Protein AF-A0A662EWW3-F1 (afdb_monomer_lite)

Foldseek 3Di:
DDPVVVVVVVVVDDPVRVVVVVVCVVVCVVVVVVVVLVVLVVVPFQAQPQPRHGADPDWDWDWDDDPNDTDIGIHNDPVSVVVVVVVVCVVDPPD

Secondary structure (DSSP, 8-state):
--HHHHHHHGGG--HHHHHHHHHHHHTTHHHHHHHHHHHHHHS---B-TTT-PBP-S--EEEEEEETTEEEEEEESSHHHHHHHHHHHHHHS---

Structure (mmCIF, N/CA/C/O backbone):
data_AF-A0A662EWW3-F1
#
_entry.id   AF-A0A662EWW3-F1
#
loop_
_atom_site.group_PDB
_atom_site.id
_atom_site.type_symbol
_atom_site.label_atom_id
_atom_site.label_alt_id
_atom_site.label_comp_id
_atom_site.label_asym_id
_atom_site.label_entity_id
_atom_site.label_seq_id
_atom_site.pdbx_PDB_ins_code
_atom_site.Cartn_x
_atom_site.Cartn_y
_atom_site.Cartn_z
_atom_site.occupancy
_atom_site.B_iso_or_equiv
_atom_site.auth_seq_id
_atom_site.auth_comp_id
_atom_site.auth_asym_id
_atom_site.auth_atom_id
_atom_site.pdbx_PDB_model_num
ATOM 1 N N . MET A 1 1 ? 0.810 -7.864 -3.504 1.00 63.31 1 MET A N 1
ATOM 2 C CA . MET A 1 1 ? 2.066 -8.184 -4.196 1.00 63.31 1 MET A CA 1
ATOM 3 C C . MET A 1 1 ? 3.211 -7.978 -3.218 1.00 63.31 1 MET A C 1
ATOM 5 O O . MET A 1 1 ? 3.322 -6.885 -2.674 1.00 63.31 1 MET A O 1
ATOM 9 N N . ASN A 1 2 ? 3.975 -9.015 -2.897 1.00 76.44 2 ASN A N 1
ATOM 10 C CA . ASN A 1 2 ? 5.174 -8.914 -2.064 1.00 76.44 2 ASN A CA 1
ATOM 11 C C . ASN A 1 2 ? 6.403 -8.564 -2.929 1.00 76.44 2 ASN A C 1
ATOM 13 O O . ASN A 1 2 ? 6.348 -8.645 -4.154 1.00 76.44 2 ASN A O 1
ATOM 17 N N . ALA A 1 3 ? 7.523 -8.186 -2.306 1.00 84.00 3 ALA A N 1
ATOM 18 C CA . ALA A 1 3 ? 8.723 -7.767 -3.040 1.00 84.00 3 ALA A CA 1
ATOM 19 C C . ALA A 1 3 ? 9.256 -8.839 -4.014 1.00 84.00 3 ALA A C 1
ATOM 21 O O . ALA A 1 3 ? 9.767 -8.502 -5.077 1.00 84.00 3 ALA A O 1
ATOM 22 N N . ARG A 1 4 ? 9.091 -10.132 -3.700 1.00 86.12 4 ARG A N 1
ATOM 23 C CA . ARG A 1 4 ? 9.510 -11.230 -4.589 1.00 86.12 4 ARG A CA 1
ATOM 24 C C . ARG A 1 4 ? 8.604 -11.368 -5.810 1.00 86.12 4 ARG A C 1
ATOM 26 O O . ARG A 1 4 ? 9.087 -11.718 -6.878 1.00 86.12 4 ARG A O 1
ATOM 33 N N . GLU A 1 5 ? 7.313 -11.088 -5.669 1.00 87.12 5 GLU A N 1
ATOM 34 C CA . GLU A 1 5 ? 6.369 -11.072 -6.793 1.00 87.12 5 GLU A CA 1
ATOM 35 C C . GLU A 1 5 ? 6.659 -9.913 -7.757 1.00 87.12 5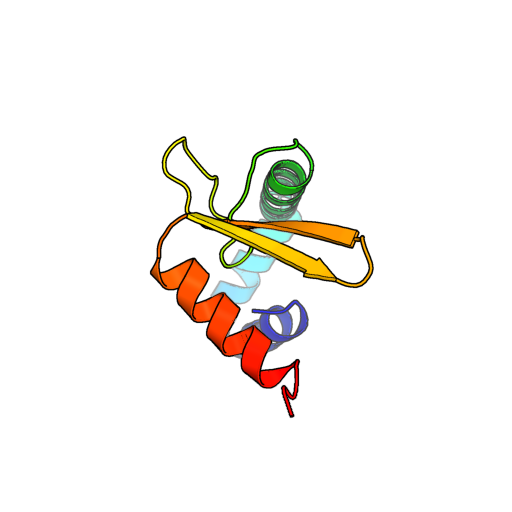 GLU A C 1
ATOM 37 O O . GLU A 1 5 ? 6.499 -10.085 -8.959 1.00 87.12 5 GLU A O 1
ATOM 42 N N . VAL A 1 6 ? 7.161 -8.773 -7.260 1.00 86.25 6 VAL A N 1
ATOM 43 C CA . VAL A 1 6 ? 7.629 -7.662 -8.114 1.00 86.25 6 VAL A CA 1
ATOM 44 C C . VAL A 1 6 ? 8.828 -8.089 -8.961 1.00 86.25 6 VAL A C 1
ATOM 46 O O . VAL A 1 6 ? 8.868 -7.788 -10.146 1.00 86.25 6 VAL A O 1
ATOM 49 N N . ILE A 1 7 ? 9.783 -8.815 -8.371 1.00 89.94 7 ILE A N 1
ATOM 50 C CA . ILE A 1 7 ? 10.968 -9.305 -9.092 1.00 89.94 7 ILE A CA 1
ATOM 51 C C . ILE A 1 7 ? 10.561 -10.317 -10.164 1.00 89.94 7 ILE A C 1
ATOM 53 O O . ILE A 1 7 ? 11.003 -10.206 -11.298 1.00 89.94 7 ILE A O 1
ATOM 57 N N . LYS A 1 8 ? 9.666 -11.256 -9.837 1.00 91.25 8 LYS A N 1
ATOM 58 C CA . LYS A 1 8 ? 9.153 -12.233 -10.811 1.00 91.25 8 LYS A CA 1
ATOM 59 C C . LYS A 1 8 ? 8.381 -11.591 -11.963 1.00 91.25 8 LYS A C 1
ATOM 61 O O . LYS A 1 8 ? 8.374 -12.132 -13.058 1.00 91.25 8 LYS A O 1
ATOM 66 N N . ALA A 1 9 ? 7.731 -10.450 -11.735 1.00 89.81 9 ALA A N 1
ATOM 67 C CA . ALA A 1 9 ? 7.042 -9.731 -12.804 1.00 89.81 9 ALA A CA 1
ATOM 68 C C . ALA A 1 9 ? 8.011 -9.177 -13.866 1.00 89.81 9 ALA A C 1
ATOM 70 O O . ALA A 1 9 ? 7.583 -8.912 -14.983 1.00 89.81 9 ALA A O 1
ATOM 71 N N . LEU A 1 10 ? 9.306 -9.037 -13.554 1.00 92.19 10 LEU A N 1
ATOM 72 C CA . LEU A 1 10 ? 10.309 -8.617 -14.536 1.00 92.19 10 LEU A CA 1
ATOM 73 C C . LEU A 1 10 ? 10.522 -9.672 -15.626 1.00 92.19 10 LEU A C 1
ATOM 75 O O . LEU A 1 10 ? 10.827 -9.308 -16.757 1.00 92.19 10 LEU A O 1
ATOM 79 N N . ASP A 1 11 ? 10.303 -10.953 -15.313 1.00 92.88 11 ASP A N 1
ATOM 80 C CA . ASP A 1 11 ? 10.480 -12.059 -16.262 1.00 92.88 11 ASP A CA 1
ATOM 81 C C . ASP A 1 11 ? 9.449 -12.020 -17.406 1.00 92.88 11 ASP A C 1
ATOM 83 O O . ASP A 1 11 ? 9.647 -12.656 -18.438 1.00 92.88 11 ASP A O 1
ATOM 87 N N . SER A 1 12 ? 8.341 -11.287 -17.236 1.00 93.75 12 SER A N 1
ATOM 88 C CA . SER A 1 12 ? 7.294 -11.145 -18.254 1.00 93.75 12 SER A CA 1
ATOM 89 C C . SER A 1 12 ? 7.398 -9.864 -19.083 1.00 93.75 12 SER A C 1
ATOM 91 O O . SER A 1 12 ? 6.532 -9.639 -19.924 1.00 93.75 12 SER A O 1
ATOM 93 N N . PHE A 1 13 ? 8.387 -9.004 -18.821 1.00 95.06 13 PHE A N 1
ATOM 94 C CA . PHE A 1 13 ? 8.531 -7.718 -19.508 1.00 95.06 13 PHE A CA 1
ATOM 95 C C . PHE A 1 13 ? 9.354 -7.881 -20.782 1.00 95.06 13 PHE A C 1
ATOM 97 O O . PHE A 1 13 ? 10.343 -8.618 -20.810 1.00 95.06 13 PHE A O 1
ATOM 104 N N . ASP A 1 14 ? 8.982 -7.154 -21.832 1.00 95.50 14 ASP A N 1
ATOM 105 C CA . ASP A 1 14 ? 9.800 -7.096 -23.038 1.00 95.50 14 ASP A CA 1
ATOM 106 C C . ASP A 1 14 ? 11.025 -6.172 -22.871 1.00 95.50 14 ASP A C 1
ATOM 108 O O . ASP A 1 14 ? 11.180 -5.431 -21.895 1.00 95.50 14 ASP A O 1
ATOM 112 N N . TYR A 1 15 ? 11.936 -6.208 -23.848 1.00 94.25 15 TYR A N 1
ATOM 113 C CA . TYR A 1 15 ? 13.158 -5.399 -23.829 1.00 94.25 15 TYR A CA 1
ATOM 114 C C . TYR A 1 15 ? 12.888 -3.894 -23.658 1.00 94.25 15 TYR A C 1
ATOM 116 O O . TYR A 1 15 ? 13.631 -3.199 -22.959 1.00 94.25 15 TYR A O 1
ATOM 124 N N . TYR A 1 16 ? 11.843 -3.376 -24.306 1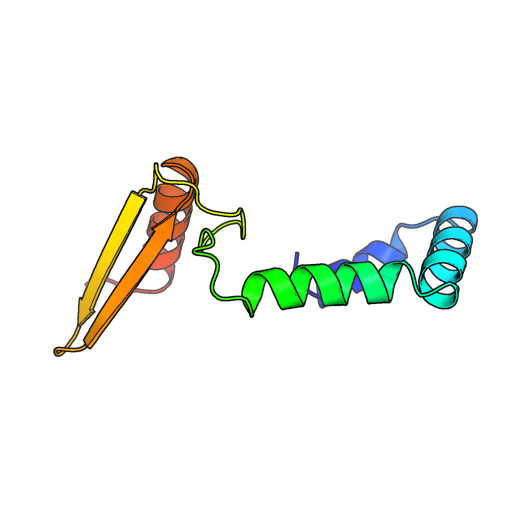.00 94.50 16 TYR A N 1
ATOM 125 C CA . TYR A 1 16 ? 11.520 -1.956 -24.272 1.00 94.50 16 TYR A CA 1
ATOM 126 C C . TYR A 1 16 ? 10.970 -1.553 -22.902 1.00 94.50 16 TYR A C 1
ATOM 128 O O . TYR A 1 16 ? 11.370 -0.524 -22.349 1.00 94.50 16 TYR A O 1
ATOM 136 N N . GLU A 1 17 ? 10.108 -2.383 -22.320 1.00 94.44 17 GLU A N 1
ATOM 137 C CA . GLU A 1 17 ? 9.580 -2.210 -20.970 1.00 94.44 17 GLU A CA 1
ATOM 138 C C . GLU A 1 17 ? 10.690 -2.251 -19.918 1.00 94.44 17 GLU A C 1
ATOM 140 O O . GLU A 1 17 ? 10.750 -1.370 -19.055 1.00 94.44 17 GLU A O 1
ATOM 145 N N . LEU A 1 18 ? 11.622 -3.202 -20.035 1.00 94.12 18 LEU A N 1
ATOM 146 C CA . LEU A 1 18 ? 12.794 -3.291 -19.164 1.00 94.12 18 LEU A CA 1
ATOM 147 C C . LEU A 1 18 ? 13.678 -2.043 -19.280 1.00 94.12 18 LEU A C 1
ATOM 149 O O . LEU A 1 18 ? 14.067 -1.467 -18.263 1.00 94.12 18 LEU A O 1
ATOM 153 N N . LYS A 1 19 ? 13.939 -1.555 -20.500 1.00 94.56 19 LYS A N 1
ATOM 154 C CA . LYS A 1 19 ? 14.718 -0.323 -20.719 1.00 94.56 19 LYS A CA 1
ATOM 155 C C . LYS A 1 19 ? 14.028 0.932 -20.196 1.00 94.56 19 LYS A C 1
ATOM 157 O O . LYS A 1 19 ? 14.688 1.863 -19.732 1.00 94.56 19 LYS A O 1
ATOM 162 N N . LYS A 1 20 ? 12.701 0.987 -20.264 1.00 92.19 20 LYS A N 1
ATOM 163 C CA . LYS A 1 20 ? 11.920 2.081 -19.684 1.00 92.19 20 LYS A CA 1
ATOM 164 C C . LYS A 1 20 ? 11.961 2.040 -18.157 1.00 92.19 20 LYS A C 1
ATOM 166 O O . LYS A 1 20 ? 12.112 3.088 -17.533 1.00 92.19 20 LYS A O 1
ATOM 171 N N . LEU A 1 21 ? 11.867 0.848 -17.569 1.00 90.31 21 LEU A N 1
ATOM 172 C CA . LEU A 1 21 ? 11.970 0.655 -16.126 1.00 90.31 21 LEU A CA 1
ATOM 173 C C . LEU A 1 21 ? 13.360 1.041 -15.601 1.00 90.31 21 LEU A C 1
ATOM 175 O O . LEU A 1 21 ? 13.441 1.752 -14.605 1.00 90.31 21 LEU A O 1
ATOM 179 N N . GLU A 1 22 ? 14.429 0.646 -16.296 1.00 90.69 22 GLU A N 1
ATOM 180 C CA . GLU A 1 22 ? 15.813 1.043 -15.987 1.00 90.69 22 GLU A CA 1
ATOM 181 C C . GLU A 1 22 ? 15.946 2.573 -15.909 1.00 90.69 22 GLU A C 1
ATOM 183 O O . GLU A 1 22 ? 16.399 3.106 -14.900 1.00 90.69 22 GLU A O 1
ATOM 188 N N . LYS A 1 23 ? 15.419 3.305 -16.901 1.00 91.25 23 LYS A N 1
ATOM 189 C CA . LYS A 1 23 ? 15.422 4.779 -16.888 1.00 91.25 23 LYS A CA 1
ATOM 190 C C . LYS A 1 23 ? 14.648 5.386 -15.716 1.00 91.25 23 LYS A C 1
ATOM 192 O O . LYS A 1 23 ? 15.070 6.397 -15.163 1.00 91.25 23 LYS A O 1
ATOM 197 N N . GLU A 1 24 ? 13.500 4.824 -15.344 1.00 86.94 24 GLU A N 1
ATOM 198 C CA . GLU A 1 24 ? 12.717 5.299 -14.189 1.00 86.94 24 GLU A CA 1
ATOM 199 C C . GLU A 1 24 ? 13.436 5.033 -12.852 1.00 86.94 24 GLU A C 1
ATOM 201 O O . GLU A 1 24 ? 13.315 5.814 -11.901 1.00 86.94 24 GLU A O 1
ATOM 206 N N . LEU A 1 25 ? 14.206 3.946 -12.772 1.00 88.62 25 LEU A N 1
ATOM 207 C CA . LEU A 1 25 ? 15.057 3.648 -11.623 1.00 88.62 25 LEU A CA 1
ATOM 208 C C . LEU A 1 25 ? 16.234 4.633 -11.542 1.00 88.62 25 LEU A C 1
ATOM 210 O O . LEU A 1 25 ? 16.435 5.235 -10.483 1.00 88.62 25 LEU A O 1
ATOM 214 N N . ASP A 1 26 ? 16.929 4.869 -12.657 1.00 87.06 26 ASP A N 1
ATOM 215 C CA . ASP A 1 26 ? 18.088 5.770 -12.744 1.00 87.06 26 ASP A CA 1
ATOM 216 C C . ASP A 1 26 ? 17.721 7.236 -12.491 1.00 87.06 26 ASP A C 1
ATOM 218 O O . ASP A 1 26 ? 18.407 7.949 -11.758 1.00 87.06 26 ASP A O 1
ATOM 222 N N . ASN A 1 27 ? 16.581 7.688 -13.021 1.00 86.50 27 ASN A N 1
ATOM 223 C CA . ASN A 1 27 ? 16.102 9.059 -12.831 1.00 86.50 27 ASN A CA 1
ATOM 224 C C . ASN A 1 27 ? 15.599 9.327 -11.398 1.00 86.50 27 ASN A C 1
ATOM 226 O O . ASN A 1 27 ? 15.156 10.437 -11.081 1.00 86.50 27 ASN A O 1
ATOM 230 N N . GLY A 1 28 ? 15.611 8.315 -10.522 1.00 81.62 28 GLY A N 1
ATOM 231 C CA . GLY A 1 28 ? 15.195 8.420 -9.126 1.00 81.62 28 GLY A CA 1
ATOM 232 C C . GLY A 1 28 ? 13.699 8.687 -8.933 1.00 81.62 28 GLY A C 1
ATOM 233 O O . GLY A 1 28 ? 13.256 8.895 -7.798 1.00 81.62 28 GLY A O 1
ATOM 234 N N . SER A 1 29 ? 12.893 8.672 -10.001 1.00 82.88 29 SER A N 1
ATOM 235 C CA . SER A 1 29 ? 11.437 8.846 -9.934 1.00 82.88 29 SER A CA 1
ATOM 236 C C . SER A 1 29 ? 10.799 7.714 -9.129 1.00 82.88 29 SER A C 1
ATOM 238 O O . SER A 1 29 ? 9.931 7.964 -8.284 1.00 82.88 29 SER A O 1
ATOM 240 N N . PHE A 1 30 ? 11.288 6.485 -9.322 1.00 84.56 30 PHE A N 1
ATOM 241 C CA . PHE A 1 30 ? 10.864 5.313 -8.565 1.00 84.56 30 PHE A CA 1
ATOM 242 C C . PHE A 1 30 ? 11.177 5.461 -7.073 1.00 84.56 30 PHE A C 1
ATOM 244 O O . PHE A 1 30 ? 10.287 5.309 -6.233 1.00 84.56 30 PHE A O 1
ATOM 251 N N . ARG A 1 31 ? 12.414 5.852 -6.736 1.00 84.31 31 ARG A N 1
ATOM 252 C CA . ARG A 1 31 ? 12.850 6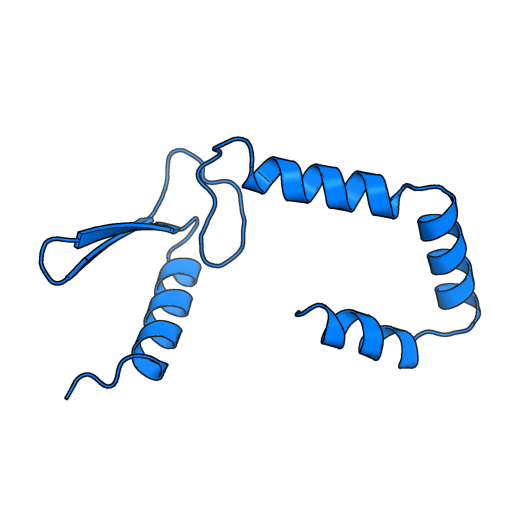.064 -5.348 1.00 84.31 31 ARG A CA 1
ATOM 253 C C . ARG A 1 31 ? 12.015 7.136 -4.646 1.00 84.31 31 ARG A C 1
ATOM 255 O O . ARG A 1 31 ? 11.507 6.891 -3.556 1.00 84.31 31 ARG A O 1
ATOM 262 N N . ARG A 1 32 ? 11.771 8.278 -5.297 1.00 86.25 32 ARG A N 1
ATOM 263 C CA . ARG A 1 32 ? 10.914 9.349 -4.752 1.00 86.25 32 ARG A CA 1
ATOM 264 C C . ARG A 1 32 ? 9.474 8.886 -4.519 1.00 86.25 32 ARG A C 1
ATOM 266 O O . ARG A 1 32 ? 8.859 9.265 -3.524 1.00 86.25 32 ARG A O 1
ATOM 273 N N . ARG A 1 33 ? 8.910 8.072 -5.421 1.00 85.38 33 ARG A N 1
ATOM 274 C CA . ARG A 1 33 ? 7.567 7.489 -5.239 1.00 85.38 33 ARG A CA 1
ATOM 275 C C . ARG A 1 33 ? 7.532 6.501 -4.075 1.00 85.38 33 ARG A C 1
ATOM 277 O O . ARG A 1 33 ? 6.562 6.518 -3.317 1.00 85.3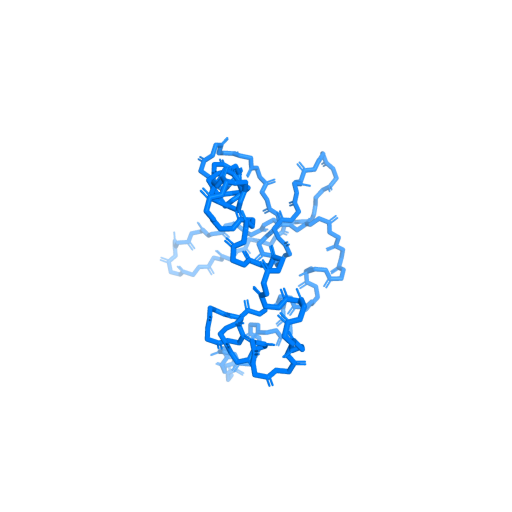8 33 ARG A O 1
ATOM 284 N N . LEU A 1 34 ? 8.570 5.679 -3.925 1.00 87.25 34 LEU A N 1
ATOM 285 C CA . LEU A 1 34 ? 8.708 4.742 -2.813 1.00 87.25 34 LEU A CA 1
ATOM 286 C C . LEU A 1 34 ? 8.780 5.492 -1.477 1.00 87.25 34 LEU A C 1
ATOM 288 O O . LEU A 1 34 ? 7.950 5.248 -0.608 1.00 87.25 34 LEU A O 1
ATOM 292 N N . GLU A 1 35 ? 9.681 6.468 -1.355 1.00 85.19 35 GLU A N 1
ATOM 293 C CA . GLU A 1 35 ? 9.843 7.306 -0.158 1.00 85.19 35 GLU A CA 1
ATOM 294 C C . GLU A 1 35 ? 8.562 8.077 0.182 1.00 85.19 35 GLU A C 1
ATOM 296 O O . GLU A 1 35 ? 8.144 8.107 1.336 1.00 85.19 35 GLU A O 1
ATOM 301 N N . LYS A 1 36 ? 7.869 8.644 -0.816 1.00 83.12 36 LYS A N 1
ATOM 302 C CA . LYS A 1 36 ? 6.574 9.311 -0.605 1.00 83.12 36 LYS A CA 1
ATOM 303 C C . LYS A 1 36 ? 5.517 8.352 -0.065 1.00 83.12 36 LYS A C 1
ATOM 305 O O . LYS A 1 36 ? 4.680 8.766 0.729 1.00 83.12 36 LYS A O 1
ATOM 310 N N . ASN A 1 37 ? 5.502 7.101 -0.521 1.00 80.31 37 ASN A N 1
ATOM 311 C CA . ASN A 1 37 ? 4.558 6.117 -0.008 1.00 80.31 37 ASN A CA 1
ATOM 312 C C . ASN A 1 37 ? 4.944 5.663 1.398 1.00 80.31 37 ASN A C 1
ATOM 314 O O . ASN A 1 37 ? 4.060 5.656 2.240 1.00 80.31 37 ASN A O 1
ATOM 318 N N . ILE A 1 38 ? 6.224 5.394 1.677 1.00 82.31 38 ILE A N 1
ATOM 319 C CA . ILE A 1 38 ? 6.721 5.080 3.028 1.00 82.31 38 ILE A CA 1
ATOM 320 C C . ILE A 1 38 ? 6.345 6.196 4.010 1.00 82.31 38 ILE A C 1
ATOM 322 O O . ILE A 1 38 ? 5.698 5.922 5.014 1.00 82.31 38 ILE A O 1
ATOM 326 N N . LYS A 1 39 ? 6.591 7.463 3.655 1.00 75.88 39 LYS A N 1
ATOM 327 C CA . LYS A 1 39 ? 6.194 8.612 4.482 1.00 75.88 39 LYS A CA 1
ATOM 328 C C . LYS A 1 39 ? 4.694 8.676 4.766 1.00 75.88 39 LYS A C 1
ATOM 330 O O . LYS A 1 39 ? 4.305 9.061 5.856 1.00 75.88 39 LYS A O 1
ATOM 335 N N . LYS A 1 40 ? 3.819 8.241 3.848 1.00 66.75 40 LYS A N 1
ATOM 336 C CA . LYS A 1 40 ? 2.372 8.148 4.144 1.00 66.75 40 LYS A CA 1
ATOM 337 C C . LYS A 1 40 ? 2.050 7.127 5.238 1.00 66.75 40 LYS A C 1
ATOM 339 O O . LYS A 1 40 ? 1.032 7.294 5.903 1.00 66.75 40 LYS A O 1
ATOM 344 N N . PHE A 1 41 ? 2.862 6.080 5.383 1.00 64.50 41 PHE A N 1
ATOM 345 C CA . PHE A 1 41 ? 2.740 5.115 6.476 1.00 64.50 41 PHE A CA 1
ATOM 346 C C . PHE A 1 41 ? 3.345 5.660 7.780 1.00 64.50 41 PHE A C 1
ATOM 348 O O . PHE A 1 41 ? 2.840 5.341 8.852 1.00 64.50 41 PHE A O 1
ATOM 355 N N . GLU A 1 42 ? 4.390 6.487 7.694 1.00 66.94 42 GLU A N 1
ATOM 356 C CA . GLU A 1 42 ? 5.107 7.043 8.852 1.00 66.94 42 GLU A CA 1
ATOM 357 C C . GLU A 1 42 ? 4.438 8.296 9.453 1.00 66.94 42 GLU A C 1
ATOM 359 O O . GLU A 1 42 ? 4.394 8.431 10.673 1.00 66.94 42 GLU A O 1
ATOM 364 N N . ASP A 1 43 ? 3.843 9.174 8.635 1.00 59.00 43 ASP A N 1
ATOM 365 C CA . ASP A 1 43 ? 3.301 10.489 9.039 1.00 59.00 43 ASP A CA 1
ATOM 366 C C . ASP A 1 43 ? 1.960 10.423 9.815 1.00 59.00 43 ASP A C 1
ATOM 368 O O . ASP A 1 43 ? 1.162 11.361 9.804 1.00 59.00 43 ASP A O 1
ATOM 372 N N . GLY A 1 44 ? 1.660 9.315 10.498 1.00 56.34 44 GLY A N 1
ATOM 373 C CA . GLY A 1 44 ? 0.550 9.234 11.459 1.00 56.34 44 GLY A CA 1
ATOM 374 C C . GLY A 1 44 ? -0.861 9.363 10.869 1.00 56.34 44 GLY A C 1
ATOM 375 O O . GLY A 1 44 ? -1.837 9.481 11.617 1.00 56.34 44 GLY A O 1
ATOM 376 N N . LYS A 1 45 ? -1.016 9.317 9.540 1.00 57.25 45 LYS A N 1
ATOM 377 C CA . LYS A 1 45 ? -2.342 9.222 8.926 1.00 57.25 45 LYS A CA 1
ATOM 378 C C . LYS A 1 45 ? -2.934 7.858 9.243 1.00 57.25 45 LYS A C 1
ATOM 380 O O . LYS A 1 45 ? -2.325 6.821 8.998 1.00 57.25 45 LYS A O 1
ATOM 385 N N . LYS A 1 46 ? -4.156 7.874 9.772 1.00 73.19 46 LYS A N 1
ATOM 386 C CA . LYS A 1 46 ? -4.988 6.684 9.923 1.00 73.19 46 LYS A CA 1
ATOM 387 C C . LYS A 1 46 ? -5.159 6.079 8.533 1.00 73.19 46 LYS A C 1
ATOM 389 O O . LYS A 1 46 ? -5.790 6.674 7.667 1.00 73.19 46 LYS A O 1
ATOM 394 N N . ILE A 1 47 ? -4.518 4.946 8.291 1.00 81.81 47 ILE A N 1
ATOM 395 C CA . ILE A 1 47 ? -4.586 4.217 7.027 1.00 81.81 47 ILE A CA 1
ATOM 396 C C . ILE A 1 47 ? -5.396 2.947 7.221 1.00 81.81 47 ILE A C 1
ATOM 398 O O . ILE A 1 47 ? -5.418 2.356 8.300 1.00 81.81 47 ILE A O 1
ATOM 402 N N . CYS A 1 48 ? -6.048 2.505 6.153 1.00 87.25 48 CYS A N 1
ATOM 403 C CA . CYS A 1 48 ? -6.702 1.215 6.159 1.00 87.25 48 CYS A CA 1
ATOM 404 C C . CYS A 1 48 ? -5.651 0.112 6.318 1.00 87.25 48 CYS A C 1
ATOM 406 O O . CYS A 1 48 ? -4.786 -0.042 5.455 1.00 87.25 48 CYS A O 1
ATOM 408 N N . VAL A 1 49 ? -5.772 -0.703 7.367 1.00 85.88 49 VAL A N 1
ATOM 409 C CA . VAL A 1 49 ? -4.869 -1.849 7.602 1.00 85.88 49 VAL A CA 1
ATOM 410 C C . VAL A 1 49 ? -4.909 -2.902 6.487 1.00 85.88 49 VAL A C 1
ATOM 412 O O . VAL A 1 49 ? -3.970 -3.682 6.356 1.00 85.88 49 VAL A O 1
ATOM 415 N N . THR A 1 50 ? -5.969 -2.932 5.674 1.00 89.94 50 THR A N 1
ATOM 416 C CA . THR A 1 50 ? -6.129 -3.912 4.590 1.00 89.94 50 THR A CA 1
ATOM 417 C C . THR A 1 50 ? -5.516 -3.442 3.275 1.00 89.94 50 THR A C 1
ATOM 419 O O . THR A 1 50 ? -4.794 -4.203 2.636 1.00 89.94 50 THR A O 1
ATOM 422 N N . CYS A 1 51 ? -5.804 -2.210 2.845 1.00 88.12 51 CYS A N 1
ATOM 423 C CA . CYS A 1 51 ? -5.448 -1.731 1.503 1.00 88.12 51 CYS A CA 1
ATOM 424 C C . CYS A 1 51 ? -4.485 -0.532 1.485 1.00 88.12 51 CYS A C 1
ATOM 426 O O . CYS A 1 51 ? -4.069 -0.110 0.411 1.00 88.12 51 CYS A O 1
ATOM 428 N N . GLY A 1 52 ? -4.146 0.043 2.644 1.00 83.69 52 GLY A N 1
ATOM 429 C CA . GLY A 1 52 ? -3.255 1.204 2.749 1.00 83.69 52 GLY A CA 1
ATOM 430 C C . GLY A 1 52 ? -3.863 2.532 2.284 1.00 83.69 52 GLY A C 1
ATOM 431 O O . GLY A 1 52 ? -3.158 3.538 2.229 1.00 83.69 52 GLY A O 1
ATOM 432 N N . SER A 1 53 ? -5.159 2.567 1.956 1.00 84.19 53 SER A N 1
ATOM 433 C CA . SER A 1 53 ? -5.852 3.818 1.621 1.00 84.19 53 SER A CA 1
ATOM 434 C C . SER A 1 53 ? -5.892 4.759 2.825 1.00 84.19 53 SER A C 1
ATOM 436 O O . SER A 1 53 ? -6.058 4.312 3.960 1.00 84.19 53 SER A O 1
ATOM 438 N N . SER A 1 54 ? -5.780 6.065 2.575 1.00 82.00 54 SER A N 1
ATOM 439 C CA . SER A 1 54 ? -5.965 7.089 3.611 1.00 82.00 54 SER A CA 1
ATOM 440 C C . SER A 1 54 ? -7.393 7.016 4.154 1.00 82.00 54 SER A C 1
ATOM 442 O O . SER A 1 54 ? -8.342 6.986 3.371 1.00 82.00 54 SER A O 1
ATOM 444 N N . LEU A 1 55 ? -7.554 6.993 5.475 1.00 78.88 55 LEU A N 1
ATOM 445 C CA . LEU A 1 55 ? -8.864 7.050 6.115 1.00 78.88 55 LEU A CA 1
ATOM 446 C C . LEU A 1 55 ? -9.293 8.513 6.250 1.00 78.88 55 LEU A C 1
ATOM 448 O O . LEU A 1 55 ? -8.569 9.324 6.825 1.00 78.88 55 LEU A O 1
ATOM 452 N N . ASN A 1 56 ? -10.471 8.830 5.715 1.00 70.81 56 ASN A N 1
ATOM 453 C CA . ASN A 1 56 ? -11.212 10.054 6.030 1.00 70.81 56 ASN A CA 1
ATOM 454 C C . ASN A 1 56 ? -12.156 9.779 7.225 1.00 70.81 56 ASN A C 1
ATOM 456 O O . ASN A 1 56 ? -12.136 8.687 7.794 1.00 70.81 56 ASN A O 1
ATOM 460 N N . ASP A 1 57 ? -13.008 10.736 7.606 1.00 63.62 57 ASP A N 1
ATOM 461 C CA . ASP A 1 57 ? -13.852 10.648 8.816 1.00 63.62 57 ASP A CA 1
ATOM 462 C C . ASP A 1 57 ? -14.791 9.427 8.871 1.00 63.62 57 ASP A C 1
ATOM 464 O O . ASP A 1 57 ? -15.131 8.950 9.955 1.00 63.62 57 ASP A O 1
ATOM 468 N N . LYS A 1 58 ? -15.182 8.870 7.716 1.00 59.28 58 LYS A N 1
ATOM 469 C CA . LYS A 1 58 ? -15.972 7.633 7.635 1.00 59.28 58 LYS A CA 1
ATOM 470 C C . LYS A 1 58 ? -15.048 6.419 7.619 1.00 59.28 58 LYS A C 1
ATOM 472 O O . LYS A 1 58 ? -14.467 6.082 6.591 1.00 59.28 58 LYS A O 1
ATOM 477 N N . LYS A 1 59 ? -14.941 5.759 8.769 1.00 77.00 59 LYS A N 1
ATOM 478 C CA . LYS A 1 59 ? -14.092 4.585 8.985 1.00 77.00 59 LYS A CA 1
ATOM 479 C C . LYS A 1 59 ? -14.848 3.499 9.737 1.00 77.00 59 LYS A C 1
ATOM 481 O O . LYS A 1 59 ? -15.616 3.792 10.650 1.00 77.00 59 LYS A O 1
ATOM 486 N N . PHE A 1 60 ? -14.576 2.249 9.383 1.00 86.62 60 PHE A N 1
ATOM 487 C CA . PHE A 1 60 ? -14.937 1.099 10.206 1.00 86.62 60 PHE A CA 1
ATOM 488 C C . PHE A 1 60 ? -13.764 0.793 11.132 1.00 86.62 60 PHE A C 1
ATOM 490 O O . PHE A 1 60 ? -12.612 0.850 10.702 1.00 86.62 60 PHE A O 1
ATOM 497 N N . SER A 1 61 ? -14.029 0.476 12.395 1.00 86.62 61 SER A N 1
ATOM 498 C CA . SER A 1 61 ? -12.994 0.093 13.352 1.00 86.62 61 SER A CA 1
ATOM 499 C C . SER A 1 61 ? -13.300 -1.270 13.956 1.00 86.62 61 SER A C 1
ATOM 501 O O . SER A 1 61 ? -14.431 -1.566 14.331 1.00 86.62 61 SER A O 1
ATOM 503 N N . LEU A 1 62 ? -12.266 -2.099 14.058 1.00 88.25 62 LEU A N 1
ATOM 504 C CA . LEU A 1 62 ? -12.290 -3.344 14.807 1.00 88.25 62 LEU A CA 1
ATOM 505 C C . LEU A 1 62 ? -11.371 -3.182 16.011 1.00 88.25 62 LEU A C 1
ATOM 507 O O . LEU A 1 62 ? -10.180 -2.901 15.865 1.00 88.25 62 LEU A O 1
ATOM 511 N N . VAL A 1 63 ? -11.929 -3.363 17.201 1.00 88.00 63 VAL A N 1
ATOM 512 C CA . VAL A 1 63 ? -11.165 -3.413 18.444 1.00 88.00 63 VAL A CA 1
ATOM 513 C C . VAL A 1 63 ? -10.948 -4.878 18.791 1.00 88.00 63 VAL A C 1
ATOM 515 O O . VAL A 1 63 ? -11.908 -5.624 18.954 1.00 88.00 63 VAL A O 1
ATOM 518 N N . ILE A 1 64 ? -9.685 -5.280 18.890 1.00 85.44 64 ILE A N 1
ATOM 519 C CA . ILE A 1 64 ? -9.278 -6.616 19.318 1.00 85.44 64 ILE A CA 1
ATOM 520 C C . ILE A 1 64 ? -8.709 -6.481 20.723 1.00 85.44 64 ILE A C 1
ATOM 522 O O . ILE A 1 64 ? -7.719 -5.774 20.932 1.00 85.44 64 ILE A O 1
ATOM 526 N N . GLU A 1 65 ? -9.335 -7.163 21.672 1.00 87.56 65 GLU A N 1
ATOM 527 C CA . GLU A 1 65 ? -8.884 -7.224 23.055 1.00 87.56 65 GLU A CA 1
ATOM 528 C C . GLU A 1 65 ? -8.456 -8.650 23.401 1.00 87.56 65 GLU A C 1
ATOM 530 O O . GLU A 1 65 ? -9.201 -9.604 23.188 1.00 87.56 65 GLU A O 1
ATOM 535 N N . TYR A 1 66 ? -7.235 -8.806 23.908 1.00 81.88 66 TYR A N 1
ATOM 536 C CA . TYR A 1 66 ? -6.707 -10.099 24.331 1.00 81.88 66 TYR A CA 1
ATOM 537 C C . TYR A 1 66 ? -5.754 -9.932 25.511 1.00 81.88 66 TYR A C 1
ATOM 539 O O . TYR A 1 66 ? -4.772 -9.199 25.414 1.00 81.88 66 TYR A O 1
ATOM 547 N N . ARG A 1 67 ? -6.026 -10.632 26.622 1.00 85.81 67 ARG A N 1
ATOM 548 C CA . ARG A 1 67 ? -5.213 -10.595 27.858 1.00 85.81 67 ARG A CA 1
ATOM 549 C C . ARG A 1 67 ? -4.890 -9.166 28.332 1.00 85.81 67 ARG A C 1
ATOM 551 O O . ARG A 1 67 ? -3.756 -8.875 28.699 1.00 85.81 67 ARG A O 1
ATOM 558 N N . GLY A 1 68 ? -5.870 -8.262 28.265 1.00 83.38 68 GLY A N 1
ATOM 559 C CA . GLY A 1 68 ? -5.708 -6.855 28.652 1.00 83.38 68 GLY A CA 1
ATOM 560 C C . GLY A 1 68 ? -4.954 -5.981 27.640 1.00 83.38 68 GLY A C 1
ATOM 561 O O . GLY A 1 68 ? -4.786 -4.787 27.870 1.00 83.38 68 GLY A O 1
ATOM 562 N N . MET A 1 69 ? -4.518 -6.532 26.502 1.00 76.56 69 MET A N 1
ATOM 563 C CA . MET A 1 69 ? -3.984 -5.749 25.389 1.00 76.56 69 MET A CA 1
ATOM 564 C C . MET A 1 69 ? -5.106 -5.378 24.426 1.00 76.56 69 MET A C 1
ATOM 566 O O . MET A 1 69 ? -5.781 -6.253 23.885 1.00 76.56 69 MET A O 1
ATOM 570 N N . LYS A 1 70 ? -5.252 -4.079 24.161 1.00 83.00 70 LYS A N 1
ATOM 571 C CA . LYS A 1 70 ? -6.220 -3.534 23.208 1.00 83.00 70 LYS A CA 1
ATOM 572 C C . LYS A 1 70 ? -5.503 -3.045 21.954 1.00 83.00 70 LYS A C 1
ATOM 574 O O . LYS A 1 70 ? -4.661 -2.152 22.025 1.00 83.00 70 LYS A O 1
ATOM 579 N N . LYS A 1 71 ? -5.851 -3.608 20.797 1.00 82.62 71 LYS A N 1
ATOM 580 C CA . LYS A 1 71 ? -5.408 -3.126 19.483 1.00 82.62 71 LYS A CA 1
ATOM 581 C C . LYS A 1 71 ? -6.607 -2.682 18.660 1.00 82.62 71 LYS A C 1
ATOM 583 O O . LYS A 1 71 ? -7.628 -3.360 18.630 1.00 82.62 71 LYS A O 1
ATOM 588 N N . THR A 1 72 ? -6.459 -1.562 17.964 1.00 84.00 72 THR A N 1
ATOM 589 C CA . THR A 1 72 ? -7.491 -1.028 17.072 1.00 84.00 72 THR A CA 1
ATOM 590 C C . THR A 1 72 ? -7.002 -1.121 15.636 1.0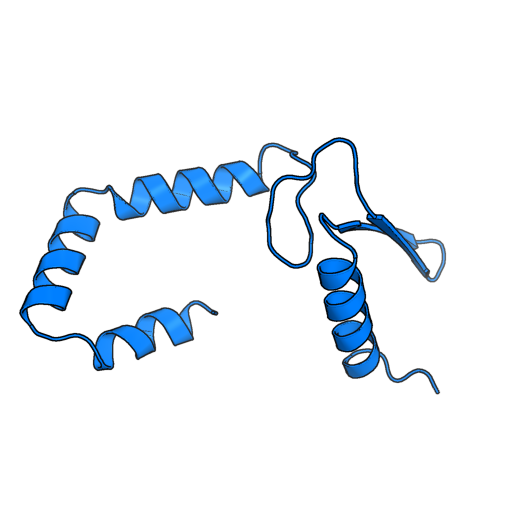0 84.00 72 THR A C 1
ATOM 592 O O . THR A 1 72 ? -5.933 -0.612 15.311 1.00 84.00 72 THR A O 1
ATOM 595 N N . ALA A 1 73 ? -7.796 -1.757 14.785 1.00 87.88 73 ALA A N 1
ATOM 596 C CA . ALA A 1 73 ? -7.618 -1.782 13.343 1.00 87.88 73 ALA A CA 1
ATOM 597 C C . ALA A 1 73 ? -8.688 -0.890 12.699 1.00 87.88 73 ALA A C 1
ATOM 599 O O . ALA A 1 73 ? -9.858 -0.974 13.070 1.00 87.88 73 ALA A O 1
ATOM 600 N N . GLU A 1 74 ? -8.307 -0.028 11.758 1.00 89.50 74 GLU A N 1
ATOM 601 C CA . GLU A 1 74 ? -9.237 0.870 11.063 1.00 89.50 74 GLU A CA 1
ATOM 602 C C . GLU A 1 74 ? -9.279 0.558 9.551 1.00 89.50 74 GLU A C 1
ATOM 604 O O . GLU A 1 74 ? -8.270 0.190 8.942 1.00 89.50 74 GLU A O 1
ATOM 609 N N . PHE A 1 75 ? -10.458 0.694 8.935 1.00 91.62 75 PHE A N 1
ATOM 610 C CA . PHE A 1 75 ? -10.742 0.275 7.560 1.00 91.62 75 PHE A CA 1
ATOM 611 C C . PHE A 1 75 ? -11.499 1.352 6.781 1.00 91.62 75 PHE A C 1
ATOM 613 O O . PHE A 1 75 ? -12.390 2.009 7.320 1.00 91.62 75 PHE A O 1
ATOM 620 N N . CYS A 1 76 ? -11.156 1.514 5.498 1.00 89.69 76 CYS A N 1
ATOM 621 C CA . CYS A 1 76 ? -11.750 2.542 4.635 1.00 89.69 76 CYS A CA 1
ATOM 622 C C . CYS A 1 76 ? -13.141 2.164 4.111 1.00 89.69 76 CYS A C 1
ATOM 624 O O . CYS A 1 76 ? -13.910 3.041 3.739 1.00 89.69 76 CYS A O 1
ATOM 626 N N . ALA A 1 77 ? -13.452 0.869 4.060 1.00 90.19 77 ALA A N 1
ATOM 627 C CA . ALA A 1 77 ? -14.706 0.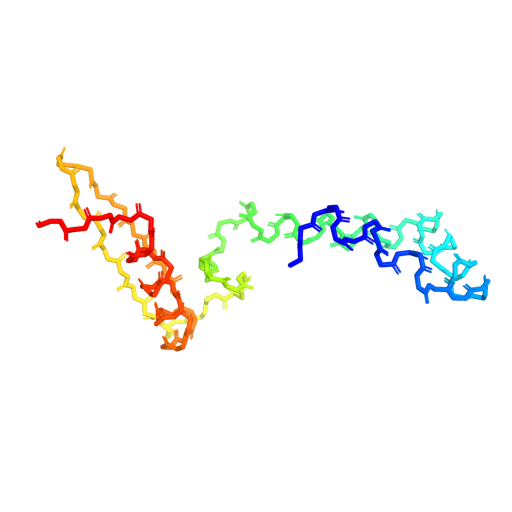326 3.551 1.00 90.19 77 ALA A CA 1
ATOM 628 C C . ALA A 1 77 ? -15.036 -0.996 4.255 1.00 90.19 77 ALA A C 1
ATOM 630 O O . ALA A 1 77 ? -14.145 -1.631 4.831 1.00 90.19 77 ALA A O 1
ATOM 631 N N . ILE A 1 78 ? -16.300 -1.415 4.169 1.00 92.00 78 ILE A N 1
ATOM 632 C CA . ILE A 1 78 ? -16.770 -2.683 4.735 1.00 92.00 78 ILE A CA 1
ATOM 633 C C . ILE A 1 78 ? -16.057 -3.883 4.097 1.00 92.00 78 ILE A C 1
ATOM 635 O O . ILE A 1 78 ? -15.556 -4.732 4.824 1.00 92.00 78 ILE A O 1
ATOM 639 N N . ASP A 1 79 ? -15.836 -3.869 2.781 1.00 92.75 79 ASP A N 1
ATOM 640 C CA . ASP A 1 79 ? -15.099 -4.914 2.055 1.00 92.75 79 ASP A CA 1
ATOM 641 C C . ASP A 1 79 ? -13.680 -5.118 2.614 1.00 92.75 79 ASP A C 1
ATOM 643 O O . ASP A 1 79 ? -13.172 -6.236 2.718 1.00 92.75 79 ASP A O 1
ATOM 647 N N . CYS A 1 80 ? -13.024 -4.025 3.026 1.00 92.62 80 CYS A N 1
ATOM 648 C CA . CYS A 1 80 ? -11.696 -4.084 3.634 1.00 92.62 80 CYS A CA 1
ATOM 649 C C . CYS A 1 80 ? -11.724 -4.729 5.026 1.00 92.62 80 CYS A C 1
ATOM 651 O O . CYS A 1 80 ? -10.763 -5.414 5.387 1.00 92.62 80 CYS A O 1
ATOM 653 N N . LEU A 1 81 ? -12.794 -4.515 5.797 1.00 92.19 81 LEU A N 1
ATOM 654 C CA . LEU A 1 81 ? -13.022 -5.178 7.081 1.00 92.19 81 LEU A CA 1
ATOM 655 C C . LEU A 1 81 ? -13.336 -6.668 6.879 1.00 92.19 81 LEU A C 1
ATOM 657 O O . LEU A 1 81 ? -12.729 -7.512 7.535 1.00 92.19 81 LEU A O 1
ATOM 661 N N . GLU A 1 82 ? -14.231 -7.008 5.953 1.00 93.38 82 GLU A N 1
ATOM 662 C CA . GLU A 1 82 ? -14.612 -8.395 5.660 1.00 93.38 82 GLU A CA 1
ATOM 663 C C . GLU A 1 82 ? -13.416 -9.230 5.204 1.00 93.38 82 GLU A C 1
ATOM 665 O O . GLU A 1 82 ? -13.164 -10.314 5.738 1.00 93.38 82 GLU A O 1
ATOM 670 N N . TYR A 1 83 ? -12.614 -8.691 4.281 1.00 93.69 83 TYR A N 1
ATOM 671 C CA . TYR A 1 83 ? -11.383 -9.334 3.833 1.00 93.69 83 TYR A CA 1
ATOM 672 C C . TYR A 1 83 ? -10.417 -9.593 4.996 1.00 93.69 83 TYR A C 1
ATOM 674 O O . TYR A 1 83 ? -9.804 -10.663 5.090 1.00 93.69 83 TYR A O 1
ATOM 682 N N . PHE A 1 84 ? -10.284 -8.623 5.904 1.00 91.75 84 PHE A N 1
ATOM 683 C CA . PHE A 1 84 ? -9.429 -8.750 7.078 1.00 91.75 84 PHE A CA 1
ATOM 684 C C . PHE A 1 84 ? -9.926 -9.843 8.031 1.00 91.75 84 PHE A C 1
ATOM 686 O O . PHE A 1 84 ? -9.141 -10.700 8.441 1.00 91.75 84 PHE A O 1
ATOM 693 N N . LEU A 1 85 ? -11.228 -9.876 8.330 1.00 90.81 85 LEU A N 1
ATOM 694 C CA . LEU A 1 85 ? -11.842 -10.911 9.167 1.00 90.81 85 LEU A CA 1
ATOM 695 C C . LEU A 1 85 ? -11.691 -12.308 8.552 1.00 90.81 85 LEU A C 1
ATOM 697 O O . LEU A 1 85 ? -11.338 -13.257 9.254 1.00 90.81 85 LEU A O 1
ATOM 701 N N . ALA A 1 86 ? -11.894 -12.437 7.238 1.00 91.00 86 ALA A N 1
ATOM 702 C CA . ALA A 1 86 ? -11.712 -13.696 6.521 1.00 91.00 86 ALA A CA 1
ATOM 703 C C . ALA A 1 86 ? -10.267 -14.209 6.614 1.00 91.00 86 ALA A C 1
ATOM 705 O O . ALA A 1 86 ? -10.043 -15.413 6.754 1.00 91.00 86 ALA A O 1
ATOM 706 N N . LYS A 1 87 ? -9.275 -13.309 6.580 1.00 87.50 87 LYS A N 1
ATOM 707 C CA . LYS A 1 87 ? -7.874 -13.676 6.819 1.00 87.50 87 LYS A CA 1
ATOM 708 C C . LYS A 1 87 ? -7.597 -14.038 8.272 1.00 87.50 87 LYS A C 1
ATOM 710 O O . LYS A 1 87 ? -6.905 -15.025 8.499 1.00 87.50 87 LYS A O 1
ATOM 715 N N . MET A 1 88 ? -8.145 -13.307 9.242 1.00 84.44 88 MET A N 1
ATOM 716 C CA . MET A 1 88 ? -7.947 -13.632 10.659 1.00 84.44 88 MET A CA 1
ATOM 717 C C . MET A 1 88 ? -8.456 -15.030 11.013 1.00 84.44 88 MET A C 1
ATOM 719 O O . MET A 1 88 ? -7.738 -15.771 11.675 1.00 84.44 88 MET A O 1
ATOM 723 N N . LYS A 1 89 ? -9.625 -15.438 10.501 1.00 79.25 89 LYS A N 1
ATOM 724 C CA . LYS A 1 89 ? -10.177 -16.793 10.708 1.00 79.25 89 LYS A CA 1
ATOM 725 C C . LYS A 1 89 ? -9.280 -17.922 10.183 1.00 79.25 89 LYS A C 1
ATOM 727 O O . LYS A 1 89 ? -9.394 -19.051 10.635 1.00 79.25 89 LYS A O 1
ATOM 732 N N . LYS A 1 90 ? -8.397 -17.640 9.219 1.00 75.12 90 LYS A N 1
ATOM 733 C CA . LYS A 1 90 ? -7.426 -18.624 8.708 1.00 75.12 90 LYS A CA 1
ATOM 734 C C . LYS A 1 90 ? -6.174 -18.730 9.578 1.00 75.12 90 LYS A C 1
ATOM 736 O O . LYS A 1 90 ? -5.478 -19.734 9.511 1.00 75.12 90 LYS A O 1
ATOM 741 N N . VAL A 1 91 ? -5.867 -17.682 10.340 1.00 66.81 91 VAL A N 1
ATOM 742 C CA . VAL A 1 91 ? -4.663 -17.588 11.180 1.00 66.81 91 VAL A CA 1
ATOM 743 C C . VAL A 1 91 ? -4.966 -18.000 12.619 1.00 66.81 91 VAL A C 1
ATOM 745 O O . VAL A 1 91 ? -4.133 -18.620 13.272 1.00 66.81 91 VAL A O 1
ATOM 748 N N . VAL A 1 92 ? -6.166 -17.689 13.102 1.00 62.50 92 VAL A N 1
ATOM 749 C CA . VAL A 1 92 ? -6.652 -18.071 14.425 1.00 62.50 92 VAL A CA 1
ATOM 750 C C . VAL A 1 92 ? -7.571 -19.276 14.248 1.00 62.50 92 VAL A C 1
ATOM 752 O O . VAL A 1 92 ? -8.702 -19.119 13.793 1.00 62.50 92 VAL A O 1
ATOM 755 N N . LYS A 1 93 ? -7.095 -20.480 14.597 1.00 51.41 93 LYS A N 1
ATOM 756 C CA . LYS A 1 93 ? -8.005 -21.586 14.920 1.00 51.41 93 LYS A CA 1
ATOM 757 C C . LYS A 1 93 ? -8.758 -21.166 16.178 1.00 51.41 93 LYS A C 1
ATOM 759 O O . LYS A 1 93 ? -8.163 -21.070 17.247 1.00 51.41 93 LYS A O 1
ATOM 764 N N . ILE A 1 94 ? -10.018 -20.796 16.007 1.00 54.19 94 ILE A N 1
ATOM 765 C CA . ILE A 1 94 ? -10.951 -20.660 17.118 1.00 54.19 94 ILE A CA 1
ATOM 766 C C . ILE A 1 94 ? -11.535 -22.063 17.274 1.00 54.19 94 ILE A C 1
ATOM 768 O O . ILE A 1 94 ? -12.354 -22.460 16.446 1.00 54.19 94 ILE A O 1
ATOM 772 N N . ASP A 1 95 ? -11.001 -22.815 18.234 1.00 41.22 95 ASP A N 1
ATOM 773 C CA . ASP A 1 95 ? -11.635 -24.032 18.748 1.00 41.22 95 ASP A CA 1
ATOM 774 C C . ASP A 1 95 ? -12.796 -23.647 19.681 1.00 41.22 95 ASP A C 1
ATOM 776 O O . ASP A 1 95 ? -12.655 -22.631 20.409 1.00 41.22 95 ASP A O 1
#

pLDDT: mean 82.8, std 11.24, range [41.22, 95.5]

Radius of gyration: 18.37 Å; chains: 1; bounding box: 35×35×53 Å

Sequence (95 aa):
MNAREVIKALDSFDYYELKKLEKELDNGSFRRRLEKNIKKFEDGKKICVTCGSSLNDKKFSLVIEYRGMKKTAEFCAIDCLEYFLAKMKKVVKID